Protein AF-A0AAJ1CTW7-F1 (afdb_monomer_lite)

Structure (mmCIF, N/CA/C/O backbone):
data_AF-A0AAJ1CTW7-F1
#
_entry.id   AF-A0AAJ1CTW7-F1
#
loop_
_atom_site.group_PDB
_atom_site.id
_atom_site.type_symbol
_atom_site.label_atom_id
_atom_site.label_alt_id
_atom_site.label_comp_id
_atom_site.label_asym_id
_atom_site.label_entity_id
_atom_site.label_seq_id
_atom_site.pdbx_PDB_ins_code
_atom_site.Cartn_x
_atom_site.Cartn_y
_atom_site.Cartn_z
_atom_site.occupancy
_atom_site.B_iso_or_equiv
_atom_site.auth_seq_id
_atom_site.auth_comp_id
_atom_site.auth_asym_id
_atom_site.auth_atom_id
_atom_site.pdbx_PDB_model_num
ATOM 1 N N . MET A 1 1 ? 0.853 -6.709 -16.650 1.00 80.25 1 MET A N 1
ATOM 2 C CA . MET A 1 1 ? 0.579 -6.410 -15.214 1.00 80.25 1 MET A CA 1
ATOM 3 C C . MET A 1 1 ? -0.717 -7.018 -14.651 1.00 80.25 1 MET A C 1
ATOM 5 O O . MET A 1 1 ? -1.811 -6.464 -14.831 1.00 80.25 1 MET A O 1
ATOM 9 N N . LYS A 1 2 ? -0.603 -8.071 -13.831 1.00 83.38 2 LYS A N 1
ATOM 10 C CA . LYS A 1 2 ? -1.696 -8.607 -12.991 1.00 83.38 2 LYS A CA 1
ATOM 11 C C . LYS A 1 2 ? -2.077 -7.656 -11.845 1.00 83.38 2 LYS A C 1
ATOM 13 O O . LYS A 1 2 ? -1.208 -7.073 -11.202 1.00 83.38 2 LYS A O 1
ATOM 18 N N . LYS A 1 3 ? -3.381 -7.519 -11.550 1.00 86.62 3 LYS A N 1
ATOM 19 C CA . LYS A 1 3 ? -3.915 -6.610 -10.508 1.00 86.62 3 LYS A CA 1
ATOM 20 C C . LYS A 1 3 ? -4.487 -7.379 -9.316 1.00 86.62 3 LYS A C 1
ATOM 22 O O . LYS A 1 3 ? -5.393 -8.188 -9.490 1.00 86.62 3 LYS A O 1
ATOM 27 N N . ILE A 1 4 ? -4.034 -7.067 -8.104 1.00 87.25 4 ILE A N 1
ATOM 28 C CA . ILE A 1 4 ? -4.474 -7.697 -6.849 1.00 87.25 4 ILE A CA 1
ATOM 29 C C . ILE A 1 4 ? -4.928 -6.602 -5.877 1.00 87.25 4 ILE A C 1
ATOM 31 O O . ILE A 1 4 ? -4.296 -5.557 -5.766 1.00 87.25 4 ILE A O 1
ATOM 35 N N . LYS A 1 5 ? -6.051 -6.790 -5.177 1.00 87.62 5 LYS A N 1
ATOM 36 C CA . LYS A 1 5 ? -6.482 -5.854 -4.122 1.00 87.62 5 LYS A CA 1
ATOM 37 C C . LYS A 1 5 ? -5.862 -6.289 -2.799 1.00 87.62 5 LYS A C 1
ATOM 39 O O . LYS A 1 5 ? -6.059 -7.433 -2.407 1.00 87.62 5 LYS A O 1
ATOM 44 N N . GLN A 1 6 ? -5.207 -5.376 -2.091 1.00 85.31 6 GLN A N 1
ATOM 45 C CA . GLN A 1 6 ? -4.504 -5.691 -0.847 1.00 85.31 6 GLN A CA 1
ATOM 46 C C . GLN A 1 6 ? -4.805 -4.660 0.245 1.00 85.31 6 GLN A C 1
ATOM 48 O O . GLN A 1 6 ? -5.050 -3.484 -0.037 1.00 85.31 6 GLN A O 1
ATOM 53 N N . ILE A 1 7 ? -4.809 -5.121 1.497 1.00 90.00 7 ILE A N 1
ATOM 54 C CA . ILE A 1 7 ? -4.736 -4.256 2.677 1.00 90.00 7 ILE A CA 1
ATOM 55 C C . ILE A 1 7 ? -3.258 -4.010 2.956 1.00 90.00 7 ILE A C 1
ATOM 57 O O . ILE A 1 7 ? -2.509 -4.954 3.178 1.00 90.00 7 ILE A O 1
ATOM 61 N N . ILE A 1 8 ? -2.854 -2.748 2.918 1.00 88.69 8 ILE A N 1
ATOM 62 C CA . ILE A 1 8 ? -1.461 -2.335 3.103 1.00 88.69 8 ILE A CA 1
ATOM 63 C C . ILE A 1 8 ? -1.164 -2.173 4.589 1.00 88.69 8 ILE A C 1
ATOM 65 O O . ILE A 1 8 ? -0.120 -2.585 5.072 1.00 88.69 8 ILE A O 1
ATOM 69 N N . MET A 1 9 ? -2.098 -1.551 5.311 1.00 89.75 9 MET A N 1
ATOM 70 C CA . MET A 1 9 ? -1.922 -1.205 6.714 1.00 89.75 9 MET A CA 1
ATOM 71 C C . MET A 1 9 ? -3.280 -1.085 7.407 1.00 89.75 9 MET A C 1
ATOM 73 O O . MET A 1 9 ? -4.272 -0.716 6.770 1.00 89.75 9 MET A O 1
ATOM 77 N N . LYS A 1 10 ? -3.327 -1.359 8.712 1.00 91.81 10 LYS A N 1
ATOM 78 C CA . LYS A 1 10 ? -4.511 -1.232 9.574 1.00 91.81 10 LYS A CA 1
ATOM 79 C C . LYS A 1 10 ? -4.127 -0.505 10.871 1.00 91.81 10 LYS A C 1
ATOM 81 O O . LYS A 1 10 ? -3.004 -0.653 11.333 1.00 91.81 10 LYS A O 1
ATOM 86 N N . THR A 1 11 ? -5.045 0.269 11.452 1.00 91.19 11 THR A N 1
ATOM 87 C CA . THR A 1 11 ? -4.870 0.826 12.806 1.00 91.19 11 THR A CA 1
ATOM 88 C C . THR A 1 11 ? -4.964 -0.258 13.872 1.00 91.19 11 THR A C 1
ATOM 90 O O . THR A 1 11 ? -5.813 -1.146 13.780 1.00 91.19 11 THR A O 1
ATOM 93 N N . GLY A 1 12 ? -4.158 -0.137 14.918 1.00 88.56 12 GLY A N 1
ATOM 94 C CA . GLY A 1 12 ? -4.063 -1.119 15.994 1.00 88.56 12 GLY A CA 1
ATOM 95 C C . GLY A 1 12 ? -2.609 -1.434 16.307 1.00 88.56 12 GLY A C 1
ATOM 96 O O . GLY A 1 12 ? -1.715 -0.749 15.820 1.00 88.56 12 GLY A O 1
ATOM 97 N N . LYS A 1 13 ? -2.393 -2.461 17.126 1.00 85.81 13 LYS A N 1
ATOM 98 C CA . LYS A 1 13 ? -1.058 -2.977 17.416 1.00 85.81 13 LYS A CA 1
ATOM 99 C C . LYS A 1 13 ? -0.583 -3.820 16.231 1.00 85.81 13 LYS A C 1
ATOM 101 O O . LYS A 1 13 ? -1.322 -4.708 15.799 1.00 85.81 13 LYS A O 1
ATOM 106 N N . ASP A 1 14 ? 0.581 -3.512 15.675 1.00 81.31 14 ASP A N 1
ATOM 107 C CA . ASP A 1 14 ? 1.176 -4.325 14.615 1.00 81.31 14 ASP A CA 1
ATOM 108 C C . ASP A 1 14 ? 1.882 -5.578 15.177 1.00 81.31 14 ASP A C 1
ATOM 110 O O . ASP A 1 14 ? 1.822 -5.862 16.377 1.00 81.31 14 ASP A O 1
ATOM 114 N N . ALA A 1 15 ? 2.521 -6.359 14.301 1.00 78.94 15 ALA A N 1
ATOM 115 C CA . ALA A 1 15 ? 3.222 -7.588 14.684 1.00 78.94 15 ALA A CA 1
ATOM 116 C C . ALA A 1 15 ? 4.451 -7.343 15.582 1.00 78.94 15 ALA A C 1
ATOM 118 O O . ALA A 1 15 ? 4.875 -8.253 16.291 1.00 78.94 15 ALA A O 1
ATOM 119 N N . HIS A 1 16 ? 5.004 -6.129 15.565 1.00 80.81 16 HIS A N 1
ATOM 120 C CA . HIS A 1 16 ? 6.155 -5.717 16.371 1.00 80.81 16 HIS A CA 1
ATOM 121 C C . HIS A 1 16 ? 5.735 -5.052 17.684 1.00 80.81 16 HIS A C 1
ATOM 123 O O . HIS A 1 16 ? 6.535 -4.902 18.603 1.00 80.81 16 HIS A O 1
ATOM 129 N N . GLY A 1 17 ? 4.450 -4.735 17.810 1.00 83.31 17 GLY A N 1
ATOM 130 C CA . GLY A 1 17 ? 3.853 -4.170 18.998 1.00 83.31 17 GLY A CA 1
ATOM 131 C C . GLY A 1 17 ? 3.623 -2.665 18.936 1.00 83.31 17 GLY A C 1
ATOM 132 O O . GLY A 1 17 ? 3.153 -2.102 19.929 1.00 83.31 17 GLY A O 1
ATOM 133 N N . ASP A 1 18 ? 3.877 -2.043 17.789 1.00 84.88 18 ASP A N 1
ATOM 134 C CA . ASP A 1 18 ? 3.717 -0.614 17.584 1.00 84.88 18 ASP A CA 1
ATOM 135 C C . ASP A 1 18 ? 2.247 -0.250 17.387 1.00 84.88 18 ASP A C 1
ATOM 137 O O . ASP A 1 18 ? 1.480 -0.944 16.712 1.00 84.88 18 ASP A O 1
ATOM 141 N N . ILE A 1 19 ? 1.834 0.866 17.991 1.00 89.81 19 ILE A N 1
ATOM 142 C CA . ILE A 1 19 ? 0.470 1.374 17.856 1.00 89.81 19 ILE A CA 1
ATOM 143 C C . ILE A 1 19 ? 0.382 2.223 16.595 1.00 89.81 19 ILE A C 1
ATOM 145 O O . ILE A 1 19 ? 0.897 3.337 16.509 1.00 89.81 19 ILE A O 1
ATOM 149 N N . ILE A 1 20 ? -0.348 1.704 15.618 1.00 91.31 20 ILE A N 1
ATOM 150 C CA . ILE A 1 20 ? -0.577 2.375 14.352 1.00 91.31 20 ILE A CA 1
ATOM 151 C C . ILE A 1 20 ? -1.782 3.311 14.458 1.00 91.31 20 ILE A C 1
ATOM 153 O O . ILE A 1 20 ? -2.944 2.887 14.498 1.00 91.31 20 ILE A O 1
ATOM 157 N N . GLU A 1 21 ? -1.508 4.613 14.420 1.00 92.81 21 GLU A N 1
ATOM 158 C CA . GLU A 1 21 ? -2.532 5.653 14.412 1.00 92.81 21 GLU A CA 1
ATOM 159 C C . GLU A 1 21 ? -3.084 5.963 13.012 1.00 92.81 21 GLU A C 1
ATOM 161 O O . GLU A 1 21 ? -2.406 5.875 11.987 1.00 92.81 21 GLU A O 1
ATOM 166 N N . LYS A 1 22 ? -4.318 6.481 12.961 1.00 92.88 22 LYS A N 1
ATOM 167 C CA . LYS A 1 22 ? -4.966 6.939 11.717 1.00 92.88 22 LYS A CA 1
ATOM 168 C C . LYS A 1 22 ? -4.138 7.987 10.955 1.00 92.88 22 LYS A C 1
ATOM 170 O O . LYS A 1 22 ? -4.233 8.060 9.728 1.00 92.88 22 LYS A O 1
ATOM 175 N N . LYS A 1 23 ? -3.363 8.825 11.658 1.00 93.56 23 LYS A N 1
ATOM 176 C CA . LYS A 1 23 ? -2.502 9.844 11.036 1.00 93.56 23 LYS A CA 1
ATOM 177 C C . LYS A 1 23 ? -1.431 9.196 10.157 1.00 93.56 23 LYS A C 1
ATOM 179 O O . LYS A 1 23 ? -1.242 9.643 9.029 1.00 93.56 23 LYS A O 1
ATOM 184 N N . LEU A 1 24 ? -0.823 8.106 10.625 1.00 92.56 24 LEU A N 1
ATOM 185 C CA . LEU A 1 24 ? 0.172 7.348 9.870 1.00 92.56 24 LEU A CA 1
ATOM 186 C C . LEU A 1 24 ? -0.438 6.725 8.609 1.00 92.56 24 LEU A C 1
ATOM 188 O O . LEU A 1 24 ? 0.103 6.891 7.520 1.00 92.56 24 LEU A O 1
ATOM 192 N N . LEU A 1 25 ? -1.635 6.138 8.712 1.00 93.44 25 LEU A N 1
ATOM 193 C CA . LEU A 1 25 ? -2.349 5.617 7.540 1.00 93.44 25 LEU A CA 1
ATOM 194 C C . LEU A 1 25 ? -2.603 6.694 6.470 1.00 93.44 25 LEU A C 1
ATOM 196 O O . LEU A 1 25 ? -2.501 6.413 5.277 1.00 93.44 25 LEU A O 1
ATOM 200 N N . LYS A 1 26 ? -2.937 7.930 6.871 1.00 94.50 26 LYS A N 1
ATOM 201 C CA . LYS A 1 26 ? -3.106 9.043 5.918 1.00 94.50 26 LYS A CA 1
ATOM 202 C C . LYS A 1 26 ? -1.801 9.365 5.189 1.00 94.50 26 LYS A C 1
ATOM 204 O O . LYS A 1 26 ? -1.846 9.592 3.983 1.00 94.50 26 LYS A O 1
ATOM 209 N N . ILE A 1 27 ? -0.675 9.368 5.903 1.00 93.88 27 ILE A N 1
ATOM 210 C CA . ILE A 1 27 ? 0.653 9.619 5.327 1.00 93.88 27 ILE A CA 1
ATOM 211 C C . ILE A 1 27 ? 0.995 8.523 4.315 1.00 93.88 27 ILE A C 1
ATOM 213 O O . ILE A 1 27 ? 1.309 8.835 3.169 1.00 93.88 27 ILE A O 1
ATOM 217 N N . VAL A 1 28 ? 0.831 7.253 4.692 1.00 91.44 28 VAL A N 1
ATOM 218 C CA . VAL A 1 28 ? 1.079 6.102 3.808 1.00 91.44 28 VAL A CA 1
ATOM 219 C C . VAL A 1 28 ? 0.214 6.176 2.548 1.00 91.44 28 VAL A C 1
ATOM 221 O O . VAL A 1 28 ? 0.713 6.054 1.430 1.00 91.44 28 VAL A O 1
ATOM 224 N N . MET A 1 29 ? -1.083 6.464 2.697 1.00 94.50 29 MET A N 1
ATOM 225 C CA . MET A 1 29 ? -1.984 6.660 1.558 1.00 94.50 29 MET A CA 1
ATOM 226 C C . MET A 1 29 ? -1.492 7.783 0.630 1.00 94.50 29 MET A C 1
ATOM 228 O O . ME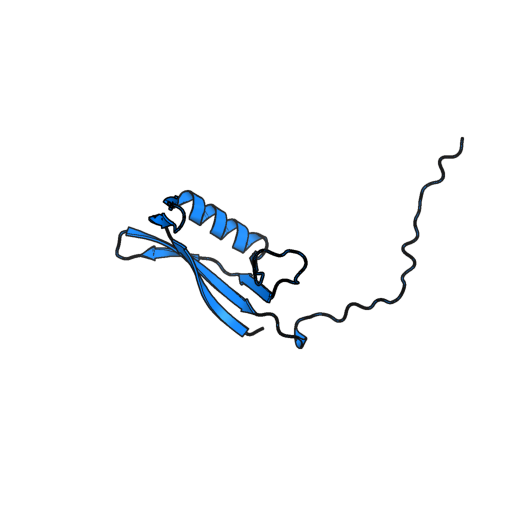T A 1 29 ? -1.517 7.622 -0.590 1.00 94.50 29 MET A O 1
ATOM 232 N N . GLN A 1 30 ? -1.063 8.920 1.184 1.00 94.06 30 GLN A N 1
ATOM 233 C CA . GLN A 1 30 ? -0.549 10.044 0.396 1.00 94.06 30 GLN A CA 1
ATOM 234 C C . GLN A 1 30 ? 0.753 9.694 -0.330 1.00 94.06 30 GLN A C 1
ATOM 236 O O . GLN A 1 30 ? 0.894 10.046 -1.498 1.00 94.06 30 GLN A O 1
ATOM 241 N N . GLN A 1 31 ? 1.669 8.971 0.317 1.00 91.19 31 GLN A N 1
ATOM 242 C CA . GLN A 1 31 ? 2.918 8.517 -0.300 1.00 91.19 31 GLN A CA 1
ATOM 243 C C . GLN A 1 31 ? 2.650 7.618 -1.508 1.00 91.19 31 GLN A C 1
ATOM 245 O O . GLN A 1 31 ? 3.182 7.871 -2.588 1.00 91.19 31 GLN A O 1
ATOM 250 N N . ILE A 1 32 ? 1.756 6.636 -1.356 1.00 91.62 32 ILE A N 1
ATOM 251 C CA . ILE A 1 32 ? 1.376 5.734 -2.449 1.00 91.62 32 ILE A CA 1
ATOM 252 C C . ILE A 1 32 ? 0.732 6.508 -3.601 1.00 91.62 32 ILE A C 1
ATOM 254 O O . ILE A 1 32 ? 1.044 6.253 -4.758 1.00 91.62 32 ILE A O 1
ATOM 258 N N . LYS A 1 33 ? -0.156 7.465 -3.302 1.00 89.62 33 LYS A N 1
ATOM 259 C CA . LYS A 1 33 ? -0.802 8.287 -4.337 1.00 89.62 33 LYS A CA 1
ATOM 260 C C . LYS A 1 33 ? 0.172 9.196 -5.083 1.00 89.62 33 LYS A C 1
ATOM 262 O O . LYS A 1 33 ? -0.092 9.515 -6.235 1.00 89.62 33 LYS A O 1
ATOM 267 N N . ARG A 1 34 ? 1.235 9.657 -4.419 1.00 89.94 34 ARG A N 1
ATOM 268 C CA . ARG A 1 34 ? 2.185 10.609 -4.999 1.00 89.94 34 ARG A CA 1
ATOM 269 C C . ARG A 1 34 ? 3.190 9.933 -5.927 1.00 89.94 34 ARG A C 1
ATOM 271 O O . ARG A 1 34 ? 3.451 10.471 -6.994 1.00 89.94 34 ARG A O 1
ATOM 278 N N . ASN A 1 35 ? 3.763 8.806 -5.508 1.00 84.62 35 ASN A N 1
ATOM 279 C CA . ASN A 1 35 ? 4.966 8.261 -6.147 1.00 84.62 35 ASN A CA 1
ATOM 280 C C . ASN A 1 35 ? 4.812 6.842 -6.707 1.00 84.62 35 ASN A C 1
ATOM 282 O O . ASN A 1 35 ? 5.760 6.352 -7.312 1.00 84.62 35 ASN A O 1
ATOM 286 N N . ASP A 1 36 ? 3.666 6.183 -6.506 1.00 84.50 36 ASP A N 1
ATOM 287 C CA . ASP A 1 36 ? 3.560 4.720 -6.497 1.00 84.50 36 ASP A CA 1
ATOM 288 C C . ASP A 1 36 ? 4.531 4.086 -5.472 1.00 84.50 36 ASP A C 1
ATOM 290 O O . ASP A 1 36 ? 5.650 4.542 -5.243 1.00 84.50 36 ASP A O 1
ATOM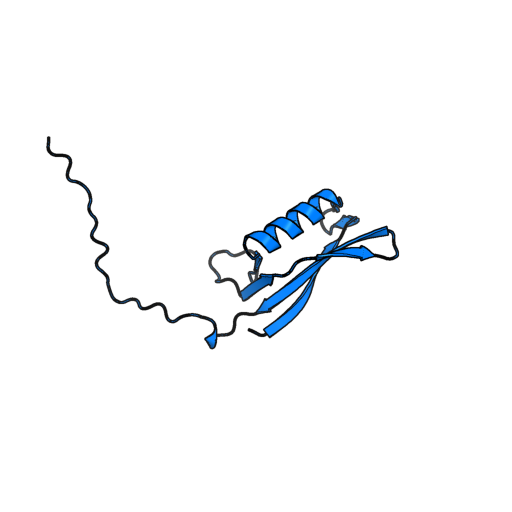 294 N N . MET A 1 37 ? 4.117 3.012 -4.802 1.00 87.19 37 MET A N 1
ATOM 295 C CA . MET A 1 37 ? 4.989 2.338 -3.831 1.00 87.19 37 MET A CA 1
ATOM 296 C C . MET A 1 37 ? 5.545 1.053 -4.431 1.00 87.19 37 MET A C 1
ATOM 298 O O . MET A 1 37 ? 4.792 0.104 -4.645 1.00 87.19 37 MET A O 1
ATOM 302 N N . LEU A 1 38 ? 6.851 1.014 -4.700 1.00 87.75 38 LEU A N 1
ATOM 303 C CA . LEU A 1 38 ? 7.529 -0.191 -5.184 1.00 87.75 38 LEU A CA 1
ATOM 304 C C . LEU A 1 38 ? 7.461 -1.313 -4.147 1.00 87.75 38 LEU A C 1
ATOM 306 O O . LEU A 1 38 ? 7.408 -1.073 -2.942 1.00 87.75 38 LEU A O 1
ATOM 310 N N . SER A 1 39 ? 7.422 -2.549 -4.625 1.00 85.69 39 SER A N 1
ATOM 311 C CA . SER A 1 39 ? 7.293 -3.736 -3.787 1.00 85.69 39 SER A CA 1
ATOM 312 C C . SER A 1 39 ? 8.350 -4.759 -4.166 1.00 85.69 39 SER A C 1
ATOM 314 O O . SER A 1 39 ? 8.522 -5.048 -5.347 1.00 85.69 39 SER A O 1
ATOM 316 N N . TYR A 1 40 ? 9.040 -5.295 -3.165 1.00 84.56 40 TYR A N 1
ATOM 317 C CA . TYR A 1 40 ? 10.203 -6.170 -3.314 1.00 84.56 40 TYR A CA 1
ATOM 318 C C . TYR A 1 40 ? 9.916 -7.540 -2.692 1.00 84.56 40 TYR A C 1
ATOM 320 O O . TYR A 1 40 ? 9.119 -7.636 -1.755 1.00 84.56 40 TYR A O 1
ATOM 328 N N . PHE A 1 41 ? 10.536 -8.592 -3.232 1.00 73.31 41 PHE A N 1
ATOM 329 C CA . PHE A 1 41 ? 10.561 -9.905 -2.591 1.00 73.31 41 PHE A CA 1
ATOM 330 C C . PHE A 1 41 ? 11.723 -9.913 -1.603 1.00 73.31 41 PHE A C 1
ATOM 332 O O . PHE A 1 41 ? 12.874 -9.862 -2.032 1.00 73.31 41 PHE A O 1
ATOM 339 N N . GLU A 1 42 ? 11.391 -9.912 -0.308 1.00 68.12 42 GLU A N 1
ATOM 340 C CA . GLU A 1 42 ? 12.323 -9.630 0.790 1.00 68.12 42 GLU A CA 1
ATOM 341 C C . GLU A 1 42 ? 12.899 -8.206 0.670 1.00 68.12 42 GLU A C 1
ATOM 343 O O . GLU A 1 42 ? 12.976 -7.624 -0.408 1.00 68.12 42 GLU A O 1
ATOM 348 N N . HIS A 1 43 ? 13.246 -7.554 1.777 1.00 66.94 43 HIS A N 1
ATOM 349 C CA . HIS A 1 43 ? 13.718 -6.161 1.750 1.00 66.94 43 HIS A CA 1
ATOM 350 C C . HIS A 1 43 ? 15.145 -6.013 1.156 1.00 66.94 43 HIS A C 1
ATOM 352 O O . HIS A 1 43 ? 15.911 -5.155 1.590 1.00 66.94 43 HIS A O 1
ATOM 358 N N . ASP A 1 44 ? 15.515 -6.842 0.173 1.00 75.56 44 ASP A N 1
ATOM 359 C CA . ASP A 1 44 ? 16.778 -6.793 -0.557 1.00 75.56 44 ASP A CA 1
ATOM 360 C C . ASP A 1 44 ? 16.661 -5.869 -1.777 1.00 75.56 44 ASP A C 1
ATOM 362 O O . ASP A 1 44 ? 16.072 -6.206 -2.804 1.00 75.56 44 ASP A O 1
ATOM 366 N N . PHE A 1 45 ? 17.266 -4.688 -1.668 1.00 70.12 45 PHE A N 1
ATOM 367 C CA . PHE A 1 45 ? 17.279 -3.666 -2.717 1.00 70.12 45 PHE A CA 1
ATOM 368 C C . PHE A 1 45 ? 18.069 -4.070 -3.971 1.00 70.12 45 PHE A C 1
ATOM 370 O O . PHE A 1 45 ? 17.991 -3.376 -4.986 1.00 70.12 45 PHE A O 1
ATOM 377 N N . ARG A 1 46 ? 18.864 -5.148 -3.910 1.00 78.69 46 ARG A N 1
ATOM 378 C CA . ARG A 1 46 ? 19.589 -5.681 -5.074 1.00 78.69 46 ARG A CA 1
ATOM 379 C C . ARG A 1 46 ? 18.654 -6.419 -6.022 1.00 78.69 46 ARG A C 1
ATOM 381 O O . ARG A 1 46 ? 18.953 -6.518 -7.210 1.00 78.69 46 ARG A O 1
ATOM 388 N N . ASN A 1 47 ? 17.529 -6.909 -5.507 1.00 80.19 47 ASN A N 1
ATOM 389 C CA . ASN A 1 47 ? 16.502 -7.523 -6.324 1.00 80.19 47 ASN A CA 1
ATOM 390 C C . ASN A 1 47 ? 15.606 -6.429 -6.916 1.00 80.19 47 ASN A C 1
ATOM 392 O O . ASN A 1 47 ? 15.198 -5.507 -6.203 1.00 80.19 47 ASN A O 1
ATOM 396 N N . PRO A 1 48 ? 15.275 -6.501 -8.216 1.00 82.00 48 PRO A N 1
ATOM 397 C CA . PRO A 1 48 ? 14.330 -5.569 -8.802 1.00 82.00 48 PRO A CA 1
ATOM 398 C C . PRO A 1 48 ? 12.966 -5.692 -8.104 1.00 82.00 48 PRO A C 1
ATOM 400 O O . PRO A 1 48 ? 12.598 -6.772 -7.628 1.00 82.00 48 PRO A O 1
ATOM 403 N N . PRO A 1 49 ? 12.184 -4.603 -8.048 1.00 86.56 49 PRO A N 1
ATOM 404 C CA . PRO A 1 49 ? 10.842 -4.670 -7.502 1.00 86.56 49 PRO A CA 1
ATOM 405 C C . PRO A 1 49 ? 9.999 -5.649 -8.325 1.00 86.56 49 PRO A C 1
ATOM 407 O O . PRO A 1 49 ? 10.001 -5.616 -9.553 1.00 86.56 49 PRO A O 1
ATOM 410 N N . ILE A 1 50 ? 9.234 -6.492 -7.640 1.00 88.06 50 ILE A N 1
ATOM 411 C CA . ILE A 1 50 ? 8.309 -7.458 -8.250 1.00 88.06 50 ILE A CA 1
ATOM 412 C C . ILE A 1 50 ? 6.984 -6.809 -8.662 1.00 88.06 50 ILE A C 1
ATOM 414 O O . ILE A 1 50 ? 6.197 -7.372 -9.420 1.00 88.06 50 ILE A O 1
ATOM 418 N N . GLY A 1 51 ? 6.710 -5.611 -8.154 1.00 90.06 51 GLY A N 1
ATOM 419 C CA . GLY A 1 51 ? 5.480 -4.901 -8.445 1.00 90.06 51 GLY A CA 1
ATOM 420 C C . GLY A 1 51 ? 5.452 -3.503 -7.863 1.00 90.06 51 GLY A C 1
ATOM 421 O O . GLY A 1 51 ? 6.434 -2.996 -7.313 1.00 90.06 51 GLY A O 1
ATOM 422 N N . LYS A 1 52 ? 4.281 -2.884 -7.963 1.00 91.00 52 LYS A N 1
ATOM 423 C CA . LYS A 1 52 ? 3.991 -1.608 -7.317 1.00 91.00 52 LYS A CA 1
ATOM 424 C C . LYS A 1 52 ? 2.580 -1.563 -6.766 1.00 91.00 52 LYS A C 1
ATOM 426 O O . LYS A 1 52 ? 1.645 -2.109 -7.347 1.00 91.00 52 LYS A O 1
ATOM 431 N N . THR A 1 53 ? 2.411 -0.850 -5.667 1.00 91.62 53 THR A N 1
ATOM 432 C CA . THR A 1 53 ? 1.108 -0.550 -5.094 1.00 91.62 53 THR A CA 1
ATOM 433 C C . THR A 1 53 ? 0.660 0.836 -5.532 1.00 91.62 53 THR A C 1
ATOM 435 O O . THR A 1 53 ? 1.409 1.803 -5.414 1.00 91.62 53 THR A O 1
ATOM 438 N N . VAL A 1 54 ? -0.572 0.922 -6.032 1.00 91.38 54 VAL A N 1
ATOM 439 C CA . VAL A 1 54 ? -1.190 2.140 -6.572 1.00 91.38 54 VAL A CA 1
ATOM 440 C C . VAL A 1 54 ? -2.608 2.320 -6.031 1.00 91.38 54 VAL A C 1
ATOM 442 O O . VAL A 1 54 ? -3.193 1.396 -5.459 1.00 91.38 54 VAL A O 1
ATOM 445 N N . ASN A 1 55 ? -3.210 3.485 -6.295 1.00 90.50 55 ASN A N 1
ATOM 446 C CA . ASN A 1 55 ? -4.625 3.766 -6.014 1.00 90.50 55 ASN A CA 1
ATOM 447 C C . ASN A 1 55 ? -5.029 3.456 -4.563 1.00 90.50 55 ASN A C 1
ATOM 449 O O . ASN A 1 55 ? -5.995 2.729 -4.329 1.00 90.50 55 ASN A O 1
ATOM 453 N N . ALA A 1 56 ? -4.268 3.979 -3.600 1.00 92.62 56 ALA A N 1
ATOM 454 C CA . ALA A 1 56 ? -4.550 3.751 -2.191 1.00 92.62 56 ALA A CA 1
ATOM 455 C C . ALA A 1 56 ? -5.780 4.536 -1.701 1.00 92.62 56 ALA A C 1
ATOM 457 O O . ALA A 1 56 ? -5.937 5.720 -2.010 1.00 92.62 56 ALA A O 1
ATOM 458 N N . ASP A 1 57 ? -6.619 3.902 -0.887 1.00 94.00 57 ASP A N 1
ATOM 459 C CA . ASP A 1 57 ? -7.785 4.492 -0.234 1.00 94.00 57 ASP A CA 1
ATOM 460 C C . ASP A 1 57 ? -7.800 4.203 1.271 1.00 94.00 57 ASP A C 1
ATOM 462 O O . ASP A 1 57 ? -7.419 3.123 1.724 1.00 94.00 57 ASP A O 1
ATOM 466 N N . LEU A 1 58 ? -8.229 5.195 2.057 1.00 95.19 58 LEU A N 1
ATOM 467 C CA . LEU A 1 58 ? -8.442 5.045 3.493 1.00 95.19 58 LEU A CA 1
ATOM 468 C C . LEU A 1 58 ? -9.897 4.643 3.744 1.00 95.19 58 LEU A C 1
ATOM 470 O O . LEU A 1 58 ? -10.811 5.407 3.432 1.00 95.19 58 LEU A O 1
ATOM 474 N N . LYS A 1 59 ? -10.118 3.490 4.378 1.00 93.94 59 LYS A N 1
ATOM 475 C CA . LYS A 1 59 ? -11.458 2.978 4.684 1.00 93.94 59 LYS A CA 1
ATOM 476 C C . LYS A 1 59 ? -11.629 2.724 6.177 1.00 93.94 59 LYS A C 1
ATOM 478 O O . LYS A 1 59 ? -10.753 2.158 6.822 1.00 93.94 59 LYS A O 1
ATOM 483 N N . LYS A 1 60 ? -12.779 3.120 6.725 1.00 92.44 60 LYS A N 1
ATOM 484 C CA . LYS A 1 60 ? -13.183 2.776 8.095 1.00 92.44 60 LYS A CA 1
ATOM 485 C C . LYS A 1 60 ? -13.822 1.383 8.113 1.00 92.44 60 LYS A C 1
ATOM 487 O O . LYS A 1 60 ? -14.646 1.065 7.255 1.00 92.44 60 LYS A O 1
ATOM 492 N N . LEU A 1 61 ? -13.429 0.563 9.076 1.00 89.19 61 LEU A N 1
ATOM 493 C CA . LEU A 1 61 ? -13.975 -0.762 9.348 1.00 89.19 61 LEU A CA 1
ATOM 494 C C . LEU A 1 61 ? -15.110 -0.694 10.386 1.00 89.19 61 LEU A C 1
ATOM 496 O O . LEU A 1 61 ? -15.317 0.325 11.050 1.00 89.19 61 LEU A O 1
ATOM 500 N N . LYS A 1 62 ? -15.858 -1.798 10.522 1.00 88.25 62 LYS A N 1
ATOM 501 C CA . LYS A 1 62 ? -16.984 -1.923 11.467 1.00 88.25 62 LYS A CA 1
ATOM 502 C C . LYS A 1 62 ? -16.543 -1.803 12.935 1.00 88.25 62 LYS A C 1
ATOM 504 O O . LYS A 1 62 ? -17.280 -1.267 13.750 1.00 88.25 62 LYS A O 1
ATOM 509 N N . ASP A 1 63 ? -15.320 -2.224 13.245 1.00 87.31 63 ASP A N 1
ATOM 510 C CA . ASP A 1 63 ? -14.679 -2.216 14.570 1.00 87.31 63 ASP A CA 1
ATOM 511 C C . ASP A 1 63 ? -14.053 -0.854 14.944 1.00 87.31 63 ASP A C 1
ATOM 513 O O . ASP A 1 63 ? -13.182 -0.782 15.803 1.00 87.31 63 ASP A O 1
ATOM 517 N N . LYS A 1 64 ? -14.459 0.240 14.282 1.00 85.44 64 LYS A N 1
ATOM 518 C CA . LYS A 1 64 ? -13.876 1.595 14.397 1.00 85.44 64 LYS A CA 1
ATOM 519 C C . LYS A 1 64 ? -12.408 1.715 13.957 1.00 85.44 64 LYS A C 1
ATOM 521 O O . LYS A 1 64 ? -11.906 2.842 13.935 1.00 85.44 64 LYS A O 1
ATOM 526 N N . ASN A 1 65 ? -11.757 0.634 13.526 1.00 89.38 65 ASN A N 1
ATOM 527 C CA . ASN A 1 65 ? -10.420 0.702 12.949 1.00 89.38 65 ASN A CA 1
ATOM 528 C C . ASN A 1 65 ? -10.446 1.307 11.542 1.00 89.38 65 ASN A C 1
ATOM 530 O O . ASN A 1 65 ? -11.483 1.384 10.879 1.00 89.38 65 ASN A O 1
ATOM 534 N N . TYR A 1 66 ? -9.285 1.742 11.072 1.00 93.19 66 TYR A N 1
ATOM 535 C CA . TYR A 1 66 ? -9.076 2.218 9.712 1.00 93.19 66 TYR A CA 1
ATOM 536 C C . TYR A 1 66 ? -8.086 1.309 8.999 1.00 93.19 66 TYR A C 1
ATOM 538 O O . TYR A 1 66 ? -7.196 0.739 9.625 1.00 93.19 66 TYR A O 1
ATOM 546 N N . ILE A 1 67 ? -8.237 1.190 7.685 1.00 93.62 67 ILE A N 1
ATOM 547 C CA . ILE A 1 67 ? -7.294 0.497 6.811 1.00 93.62 67 ILE A CA 1
ATOM 548 C C . ILE A 1 67 ? -6.881 1.393 5.658 1.00 93.62 67 ILE A C 1
ATOM 550 O O . ILE A 1 67 ? -7.673 2.216 5.194 1.00 93.62 67 ILE A O 1
ATOM 554 N N . VAL A 1 68 ? -5.667 1.179 5.165 1.00 94.06 68 VAL A N 1
ATOM 555 C CA . VAL A 1 68 ? -5.264 1.603 3.827 1.00 94.06 68 VAL A CA 1
ATOM 556 C C . VAL A 1 68 ? -5.397 0.397 2.913 1.00 94.06 68 VAL A C 1
ATOM 558 O O . VAL A 1 68 ? -4.744 -0.628 3.116 1.00 94.06 68 VAL A O 1
ATOM 561 N N . ARG A 1 69 ? -6.257 0.512 1.908 1.00 93.69 69 ARG A N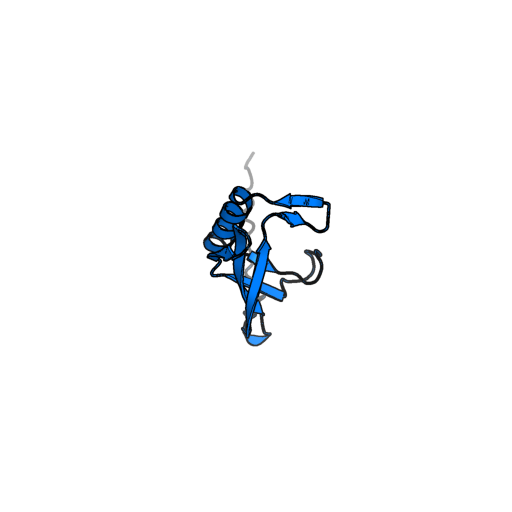 1
ATOM 562 C CA . ARG A 1 69 ? -6.386 -0.463 0.829 1.00 93.69 69 ARG A CA 1
ATOM 563 C C . ARG A 1 69 ? -5.673 0.076 -0.400 1.00 93.69 69 ARG A C 1
ATOM 565 O O . ARG A 1 69 ? -5.711 1.273 -0.634 1.00 93.69 69 ARG A O 1
ATOM 572 N N . GLY A 1 70 ? -5.048 -0.787 -1.188 1.00 91.44 70 GLY A N 1
ATOM 573 C CA . GLY A 1 70 ? -4.489 -0.417 -2.486 1.00 91.44 70 GLY A CA 1
ATOM 574 C C . GLY A 1 70 ? -4.669 -1.509 -3.529 1.00 91.44 70 GLY A C 1
ATOM 575 O O . GLY A 1 70 ? -5.187 -2.598 -3.253 1.00 91.44 70 GLY A O 1
ATOM 576 N N . LYS A 1 71 ? -4.243 -1.198 -4.753 1.00 92.44 71 LYS A N 1
ATOM 577 C CA . LYS A 1 71 ? -4.110 -2.163 -5.844 1.00 92.44 71 LYS A CA 1
ATOM 578 C C . LYS A 1 71 ? -2.633 -2.466 -6.046 1.00 92.44 71 LYS A C 1
ATOM 580 O O . LYS A 1 71 ? -1.872 -1.575 -6.399 1.00 92.44 71 LYS A O 1
ATOM 585 N N . PHE A 1 72 ? -2.261 -3.716 -5.848 1.00 91.38 72 PHE A N 1
ATOM 586 C CA . PHE A 1 72 ? -0.954 -4.245 -6.184 1.00 91.38 72 PHE A CA 1
ATOM 587 C C . PHE A 1 72 ? -0.927 -4.627 -7.665 1.00 91.38 72 PHE A C 1
ATOM 589 O O . PHE A 1 72 ? -1.817 -5.333 -8.147 1.00 91.38 72 PHE A O 1
ATOM 596 N N . LEU A 1 73 ? 0.062 -4.124 -8.391 1.00 90.94 73 LEU A N 1
ATOM 597 C CA . LEU A 1 73 ? 0.327 -4.422 -9.790 1.00 90.94 73 LEU A CA 1
ATOM 598 C C . LEU A 1 73 ? 1.611 -5.243 -9.851 1.00 90.94 73 LEU A C 1
ATOM 600 O O . LEU A 1 73 ? 2.673 -4.719 -9.526 1.00 90.94 73 LEU A O 1
ATOM 604 N N . LEU A 1 74 ? 1.505 -6.508 -10.243 1.00 89.50 74 LEU A N 1
ATOM 605 C CA . LEU A 1 74 ? 2.667 -7.371 -10.447 1.00 89.50 74 LEU A CA 1
ATOM 606 C C . LEU A 1 74 ? 3.288 -7.051 -11.811 1.00 89.50 74 LEU A C 1
ATOM 608 O O . LEU A 1 74 ? 2.548 -6.954 -12.797 1.00 89.50 74 LEU A O 1
ATOM 612 N N . PHE A 1 75 ? 4.608 -6.868 -11.856 1.00 87.31 75 PHE A N 1
ATOM 613 C CA . PHE A 1 75 ? 5.337 -6.750 -13.117 1.00 87.31 75 PHE A CA 1
ATOM 614 C C . PHE A 1 75 ? 5.409 -8.122 -13.794 1.00 87.31 75 PHE A C 1
ATOM 616 O O . PHE A 1 75 ? 5.672 -9.132 -13.144 1.00 87.31 75 PHE A O 1
ATOM 623 N N . GLU A 1 76 ? 5.162 -8.157 -15.096 1.00 81.88 76 GLU A N 1
ATOM 624 C CA . GLU A 1 76 ? 5.405 -9.313 -15.960 1.00 81.88 76 GLU A CA 1
ATOM 625 C C . GLU A 1 76 ? 6.602 -9.011 -16.871 1.00 81.88 76 GLU A C 1
ATOM 627 O O . GLU A 1 76 ? 6.956 -7.848 -17.062 1.00 81.88 76 GLU A O 1
ATOM 632 N N . GLU A 1 77 ? 7.231 -10.034 -17.454 1.00 76.44 77 GLU A N 1
ATOM 633 C CA . GLU A 1 77 ? 8.420 -9.858 -18.311 1.00 76.44 77 GLU A CA 1
ATOM 634 C C . GLU A 1 77 ? 8.190 -8.839 -19.437 1.00 76.44 77 GLU A C 1
ATOM 636 O O . GLU A 1 77 ? 9.055 -8.017 -19.730 1.00 76.44 77 GLU A O 1
ATOM 641 N N . ASN A 1 78 ? 6.981 -8.827 -20.004 1.00 78.31 78 ASN A N 1
ATOM 642 C CA . ASN A 1 78 ? 6.585 -7.902 -21.067 1.00 78.31 78 ASN A CA 1
ATOM 643 C C . ASN A 1 78 ? 6.410 -6.446 -20.593 1.00 78.31 78 ASN A C 1
ATOM 645 O O . ASN A 1 78 ? 6.365 -5.542 -21.423 1.00 78.31 78 ASN A O 1
ATOM 649 N N . ASP A 1 79 ? 6.287 -6.210 -19.282 1.00 71.81 79 ASP A N 1
ATOM 650 C CA . ASP A 1 79 ? 6.190 -4.867 -18.700 1.00 71.81 79 ASP A CA 1
ATOM 651 C C . ASP A 1 79 ? 7.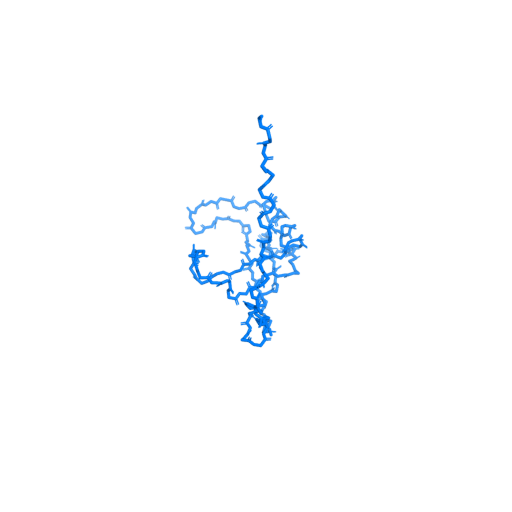583 -4.234 -18.489 1.00 71.81 79 ASP A C 1
ATOM 653 O O . ASP A 1 79 ? 7.690 -3.024 -18.266 1.00 71.81 79 ASP A O 1
ATOM 657 N N . ILE A 1 80 ? 8.657 -5.033 -18.550 1.00 68.94 80 ILE A N 1
ATOM 658 C CA . ILE A 1 80 ? 10.035 -4.562 -18.406 1.00 68.94 80 ILE A CA 1
ATOM 659 C C . ILE A 1 80 ? 10.479 -4.003 -19.760 1.00 68.94 80 ILE A C 1
ATOM 661 O O . ILE A 1 80 ? 10.675 -4.732 -20.732 1.00 68.94 80 ILE A O 1
ATOM 665 N N . GLY A 1 81 ? 10.636 -2.680 -19.840 1.00 67.44 81 GLY A N 1
ATOM 666 C CA . GLY A 1 81 ? 11.189 -2.045 -21.033 1.00 67.44 81 GLY A CA 1
ATOM 667 C C . GLY A 1 81 ? 12.563 -2.629 -21.368 1.00 67.44 81 GLY A C 1
ATOM 668 O O . GLY A 1 81 ? 13.400 -2.808 -20.483 1.00 67.44 81 GLY A O 1
ATOM 669 N N . LYS A 1 82 ? 12.820 -2.914 -22.650 1.00 59.31 82 LYS A N 1
ATOM 670 C CA . LYS A 1 82 ? 14.169 -3.274 -23.103 1.00 59.31 82 LYS A CA 1
ATOM 671 C C . LYS A 1 82 ? 15.089 -2.086 -22.832 1.00 59.31 82 LYS A C 1
ATOM 673 O O . LYS A 1 82 ? 14.932 -1.029 -23.442 1.00 59.31 82 LYS A O 1
ATOM 678 N N . VAL A 1 83 ? 16.031 -2.253 -21.909 1.00 57.22 83 VAL A N 1
ATOM 679 C CA . VAL A 1 83 ? 17.108 -1.282 -21.717 1.00 57.22 83 VAL A CA 1
ATOM 680 C C . VAL A 1 83 ? 18.034 -1.424 -22.915 1.00 57.22 83 VAL A C 1
ATOM 682 O O . VAL A 1 83 ? 18.740 -2.422 -23.054 1.00 57.22 83 VAL A O 1
ATOM 685 N N . ASP A 1 84 ? 17.989 -0.447 -23.814 1.00 56.47 84 ASP A N 1
ATOM 686 C CA . ASP A 1 84 ? 18.971 -0.357 -24.882 1.00 56.47 84 ASP A CA 1
ATOM 687 C C . ASP A 1 84 ? 20.308 0.069 -24.266 1.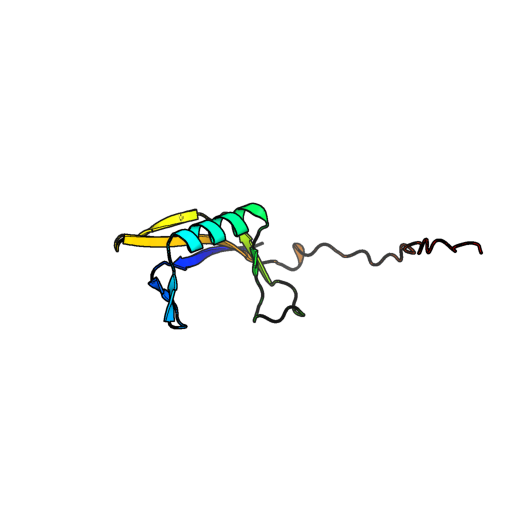00 56.47 84 ASP A C 1
ATOM 689 O O . ASP A 1 84 ? 20.512 1.225 -23.895 1.00 56.47 84 ASP A O 1
ATOM 693 N N . PHE A 1 85 ? 21.214 -0.898 -24.130 1.00 56.28 85 PHE A N 1
ATOM 694 C CA . PHE A 1 85 ? 22.593 -0.678 -23.700 1.00 56.28 85 PHE A CA 1
ATOM 695 C C . PHE A 1 85 ? 23.462 -0.080 -24.812 1.00 56.28 85 PHE A C 1
ATOM 697 O O . PHE A 1 85 ? 24.693 -0.131 -24.704 1.00 56.28 85 PHE A O 1
ATOM 704 N N . SER A 1 86 ? 22.873 0.471 -25.886 1.00 59.75 86 SER A N 1
ATOM 705 C CA . SER A 1 86 ? 23.628 1.235 -26.871 1.00 59.75 86 SER A CA 1
ATOM 706 C C . SER A 1 86 ? 24.513 2.224 -26.121 1.00 59.75 86 SER A C 1
ATOM 708 O O . SER A 1 86 ? 24.054 3.057 -25.336 1.00 59.75 86 SER A O 1
ATOM 710 N N . LYS A 1 87 ? 25.830 2.043 -26.280 1.00 54.62 87 LYS A N 1
ATOM 711 C CA . LYS A 1 87 ? 26.867 2.850 -25.641 1.00 54.62 87 LYS A CA 1
ATOM 712 C C . LYS A 1 87 ? 26.738 4.281 -26.156 1.00 54.62 87 LYS A C 1
ATOM 714 O O . LYS A 1 87 ? 27.542 4.730 -26.971 1.00 54.62 87 LYS A O 1
ATOM 719 N N . LYS A 1 88 ? 25.763 5.048 -25.670 1.00 57.22 88 LYS A N 1
ATOM 720 C CA . LYS A 1 88 ? 25.891 6.494 -25.655 1.00 57.22 88 LYS A CA 1
ATOM 721 C C . LYS A 1 88 ? 27.071 6.740 -24.741 1.00 57.22 88 LYS A C 1
ATOM 723 O O . LYS A 1 88 ? 26.961 6.583 -23.530 1.00 57.22 88 LYS A O 1
ATOM 728 N N . LYS A 1 89 ? 28.224 7.051 -25.345 1.00 50.47 89 LYS A N 1
ATOM 729 C CA . LYS A 1 89 ? 29.333 7.720 -24.668 1.00 50.47 89 LYS A CA 1
ATOM 730 C C . LYS A 1 89 ? 28.691 8.859 -23.887 1.00 50.47 89 LYS A C 1
ATOM 732 O O . LYS A 1 89 ? 28.350 9.885 -24.471 1.00 50.47 89 LYS A O 1
AT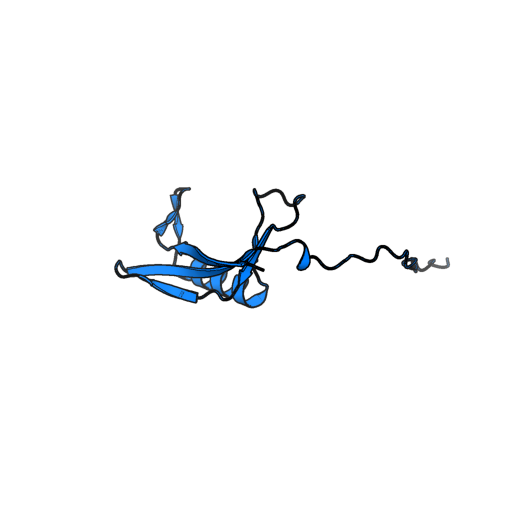OM 737 N N . ILE A 1 90 ? 28.456 8.649 -22.594 1.00 55.69 90 ILE A N 1
ATOM 738 C CA . ILE A 1 90 ? 28.144 9.730 -21.677 1.00 55.69 90 ILE A CA 1
ATOM 739 C C . ILE A 1 90 ? 29.407 10.564 -21.747 1.00 55.69 90 ILE A C 1
ATOM 741 O O . ILE A 1 90 ? 30.452 10.160 -21.239 1.00 55.69 90 ILE A O 1
ATOM 745 N N . ALA A 1 91 ? 29.351 11.641 -22.529 1.00 52.03 91 ALA A N 1
ATOM 746 C CA . ALA A 1 91 ? 30.432 12.589 -22.625 1.00 52.03 91 ALA A CA 1
ATOM 747 C C . ALA A 1 91 ? 30.628 13.109 -21.206 1.00 52.03 91 ALA A C 1
ATOM 749 O O . ALA A 1 91 ? 29.866 13.949 -20.729 1.00 52.03 91 ALA A O 1
ATOM 750 N N . GLN A 1 92 ? 31.617 12.553 -20.510 1.00 51.16 92 GLN A N 1
ATOM 751 C CA . GLN A 1 92 ? 32.184 13.145 -19.320 1.00 51.16 92 GLN A CA 1
ATOM 752 C C . GLN A 1 92 ? 32.763 14.488 -19.767 1.00 51.16 92 GLN A C 1
ATOM 754 O O . GLN A 1 92 ? 33.943 14.606 -20.083 1.00 51.16 92 GLN A O 1
ATOM 759 N N . LYS A 1 93 ? 31.918 15.524 -19.822 1.00 53.97 93 LYS A N 1
ATOM 760 C CA . LYS A 1 93 ? 32.359 16.911 -19.716 1.00 53.97 93 LYS A CA 1
ATOM 761 C C . LYS A 1 93 ? 32.841 17.104 -18.279 1.00 53.97 93 LYS A C 1
ATOM 763 O O . LYS A 1 93 ? 32.214 17.790 -17.481 1.00 53.97 93 LYS A O 1
ATOM 768 N N . ILE A 1 94 ? 33.957 16.464 -17.940 1.00 57.28 94 ILE A N 1
ATOM 769 C CA . ILE A 1 94 ? 34.802 16.942 -16.859 1.00 57.28 94 ILE A CA 1
ATOM 770 C C . ILE A 1 94 ? 35.383 18.234 -17.418 1.00 57.28 94 ILE A C 1
ATOM 772 O O . ILE A 1 94 ? 36.223 18.212 -18.318 1.00 57.28 94 ILE A O 1
ATOM 776 N N . ALA A 1 95 ? 34.851 19.368 -16.966 1.00 55.84 95 ALA A N 1
ATOM 777 C CA . ALA A 1 95 ? 35.449 20.657 -17.250 1.00 55.84 95 ALA A CA 1
ATOM 778 C C . ALA A 1 95 ? 36.892 20.609 -16.730 1.00 55.84 95 ALA A C 1
ATOM 780 O O . ALA A 1 95 ? 37.118 20.566 -15.520 1.00 55.84 95 ALA A O 1
ATOM 781 N N . LYS A 1 96 ? 37.875 20.570 -17.638 1.00 51.69 96 LYS A N 1
ATOM 782 C CA . LYS A 1 96 ? 39.259 20.875 -17.278 1.00 51.69 96 LYS A CA 1
ATOM 783 C C . LYS A 1 96 ? 39.247 22.306 -16.742 1.00 51.69 96 LYS A C 1
ATOM 785 O O . LYS A 1 96 ? 39.076 23.242 -17.517 1.00 51.69 96 LYS A O 1
ATOM 790 N N . LYS A 1 97 ? 39.395 22.473 -15.426 1.00 52.41 97 LYS A N 1
ATOM 791 C CA . LYS A 1 97 ? 39.857 23.742 -14.857 1.00 52.41 97 LYS A CA 1
ATOM 792 C C . LYS A 1 97 ? 41.200 24.043 -15.524 1.00 52.41 97 LYS A C 1
ATOM 794 O O . LYS A 1 97 ? 42.138 23.266 -15.362 1.00 52.41 97 LYS A O 1
ATOM 799 N N . MET A 1 98 ? 41.252 25.105 -16.321 1.00 45.06 98 MET A N 1
ATOM 800 C CA . MET A 1 98 ? 42.515 25.695 -16.750 1.00 45.06 98 MET A CA 1
ATOM 801 C C . MET A 1 98 ? 43.094 26.421 -15.531 1.00 45.06 98 MET A C 1
ATOM 803 O O . MET A 1 98 ? 42.406 27.260 -14.949 1.00 45.06 98 MET A O 1
ATOM 807 N N . TYR A 1 99 ? 44.290 26.011 -15.116 1.00 48.56 99 TYR A N 1
ATOM 808 C CA . TYR A 1 99 ? 45.195 26.818 -14.301 1.00 48.56 99 TYR A CA 1
ATOM 809 C C . TYR A 1 99 ? 46.138 27.553 -15.246 1.00 48.56 99 TYR A C 1
ATOM 811 O O . TYR A 1 99 ? 46.493 26.935 -16.279 1.00 48.56 99 TYR A O 1
#

pLDDT: mean 80.87, std 14.2, range [45.06, 95.19]

Sequence (99 aa):
MKKIKQIIMKTGKDAHGDIIEKKLLKIVMQQIKRNDMLSYFEHDFRNPPIGKTVNADLKKLKDKNYIVRGKFLLFEENDIGKVDFSKKKIAQKIAKKMY

Foldseek 3Di:
DDKDKDWPDKAQQDPVGDGDDPVVLVVVQVVCAPPWAFACDPPDPVGHGQWTWHDWDWDQDPVRMIIIMTMTGGDDPVNDDPDPPPPPPPPPPPPPPDD

Secondary structure (DSSP, 8-state):
-EEEEEEEEESEE-TTS-EE-HHHHHHHHHHHHHH-EEE-SSS-TTSPPSEEEEEEEEEE-TTS-EEEEEEEEE--GGGS-------------------

Organism: Fusobacterium vincentii (NCBI:txid155615)

Radius of gyration: 20.23 Å; chains: 1; bounding box: 62×37×46 Å